Protein AF-A0A8J3RJQ3-F1 (afdb_monomer)

Mean predicted aligned error: 7.05 Å

Solvent-accessible surface area (backbone atoms only — not comparable to full-atom values): 5066 Å² total; per-residue (Å²): 135,82,85,76,74,79,87,69,83,41,38,32,62,66,53,45,35,78,68,41,80,80,75,51,54,57,68,56,50,53,50,49,37,62,76,71,65,60,63,74,76,51,64,49,79,55,91,92,60,87,75,82,55,50,55,14,27,47,51,67,61,53,52,55,53,46,52,52,52,52,50,52,52,54,53,53,60,55,59,79,75,112

Sequence (82 aa):
MIPIAPDHDGWTVYDAEDLLHPAMTQTEIRAMIVLFGINPIGTRREPGRAGRAPVTYNTTALQVAHAAVIRTRVDLQRIDVA

Organism: NCBI:txid28887

Radius of gyration: 15.05 Å; Cα contacts (8 Å, |Δi|>4): 76; chains: 1; bounding box: 41×24×47 Å

pLDDT: mean 85.47, std 16.01, range [40.22, 97.88]

Structure (mmCIF, N/CA/C/O backbone):
data_AF-A0A8J3RJQ3-F1
#
_entry.id   AF-A0A8J3RJQ3-F1
#
loop_
_atom_site.group_PDB
_atom_site.id
_atom_site.type_symbol
_atom_site.label_atom_id
_atom_site.label_alt_id
_atom_site.label_comp_id
_atom_site.label_asym_id
_atom_site.label_entity_id
_atom_site.label_seq_id
_atom_site.pdbx_PDB_ins_code
_atom_site.Cartn_x
_atom_site.Cartn_y
_atom_site.Cartn_z
_atom_site.occupancy
_atom_site.B_iso_or_equiv
_atom_site.auth_seq_id
_atom_site.auth_comp_id
_atom_site.auth_asym_id
_atom_site.auth_atom_id
_atom_site.pdbx_PDB_model_num
ATOM 1 N N . MET A 1 1 ? -8.064 14.707 -24.309 1.00 40.22 1 MET A N 1
ATOM 2 C CA . MET A 1 1 ? -7.602 13.307 -24.234 1.00 40.22 1 MET A CA 1
ATOM 3 C C . MET A 1 1 ? -6.276 13.325 -23.493 1.00 40.22 1 MET A C 1
ATOM 5 O O . MET A 1 1 ? -5.287 13.763 -24.060 1.00 40.22 1 MET A O 1
ATOM 9 N N . ILE A 1 2 ? -6.290 13.024 -22.195 1.00 43.22 2 ILE A N 1
ATOM 10 C CA . ILE A 1 2 ? -5.064 12.937 -21.387 1.00 43.22 2 ILE A CA 1
ATOM 11 C C . ILE A 1 2 ? -4.404 11.603 -21.761 1.00 43.22 2 ILE A C 1
ATOM 13 O O . ILE A 1 2 ? -5.123 10.603 -21.800 1.00 43.22 2 ILE A O 1
ATOM 17 N N . PRO A 1 3 ? -3.103 11.552 -22.090 1.00 40.88 3 PRO A N 1
ATOM 18 C CA . PRO A 1 3 ? -2.447 10.287 -22.377 1.00 40.88 3 PRO A CA 1
ATOM 19 C C . PRO A 1 3 ? -2.410 9.463 -21.087 1.00 40.88 3 PRO A C 1
ATOM 21 O O . PRO A 1 3 ? -1.727 9.817 -20.130 1.00 40.88 3 PRO A O 1
ATOM 24 N N . ILE A 1 4 ? -3.184 8.381 -21.058 1.00 47.00 4 ILE A N 1
ATOM 25 C CA . ILE A 1 4 ? -3.053 7.330 -20.053 1.00 47.00 4 ILE A CA 1
ATOM 26 C C . ILE A 1 4 ? -1.757 6.613 -20.433 1.00 47.00 4 ILE A C 1
ATOM 28 O O . ILE A 1 4 ? -1.677 6.013 -21.506 1.00 47.00 4 ILE A O 1
ATOM 32 N N . ALA A 1 5 ? -0.703 6.804 -19.640 1.00 49.28 5 ALA A N 1
ATOM 33 C CA . ALA A 1 5 ? 0.571 6.131 -19.854 1.00 49.28 5 ALA A CA 1
ATOM 34 C C . ALA A 1 5 ? 0.344 4.606 -19.938 1.00 49.28 5 ALA A C 1
ATOM 36 O O . ALA A 1 5 ? -0.532 4.100 -19.235 1.00 49.28 5 ALA A O 1
ATOM 37 N N . PRO A 1 6 ? 1.086 3.888 -20.800 1.00 44.41 6 PRO A N 1
ATOM 38 C CA . PRO A 1 6 ? 0.919 2.449 -20.969 1.00 44.41 6 PRO A CA 1
ATOM 39 C C . PRO A 1 6 ? 1.132 1.740 -19.628 1.00 44.41 6 PRO A C 1
ATOM 41 O O . PRO A 1 6 ? 2.063 2.083 -18.900 1.00 44.41 6 PRO A O 1
ATOM 44 N N . ASP A 1 7 ? 0.252 0.786 -19.328 1.00 50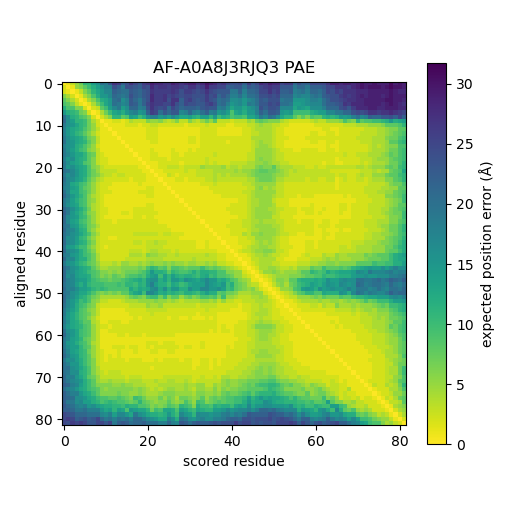.06 7 ASP A N 1
ATOM 45 C CA . ASP A 1 7 ? 0.219 -0.080 -18.147 1.00 50.06 7 ASP A CA 1
ATOM 46 C C . ASP A 1 7 ? 1.598 -0.309 -17.494 1.00 50.06 7 ASP A C 1
ATOM 48 O O . ASP A 1 7 ? 2.427 -1.116 -17.919 1.00 50.06 7 ASP A O 1
ATOM 52 N N . HIS A 1 8 ? 1.859 0.434 -16.419 1.00 54.50 8 HIS A N 1
ATOM 53 C CA . HIS A 1 8 ? 2.897 0.121 -15.445 1.00 54.50 8 HIS A CA 1
ATOM 54 C C . HIS A 1 8 ? 2.190 -0.536 -14.260 1.00 54.50 8 HIS A C 1
ATOM 56 O O . HIS A 1 8 ? 1.851 0.141 -13.294 1.00 54.50 8 HIS A O 1
ATOM 62 N N . ASP A 1 9 ? 1.931 -1.840 -14.389 1.00 70.56 9 ASP A N 1
ATOM 63 C CA . ASP A 1 9 ? 0.898 -2.652 -13.710 1.00 70.56 9 ASP A CA 1
ATOM 64 C C . ASP A 1 9 ? 0.845 -2.674 -12.164 1.00 70.56 9 ASP A C 1
ATOM 66 O O . ASP A 1 9 ? 0.081 -3.442 -11.576 1.00 70.56 9 ASP A O 1
ATOM 70 N N . GLY A 1 10 ? 1.605 -1.839 -11.455 1.00 88.81 10 GLY A N 1
ATOM 71 C CA . GLY A 1 10 ? 1.544 -1.769 -10.002 1.00 88.8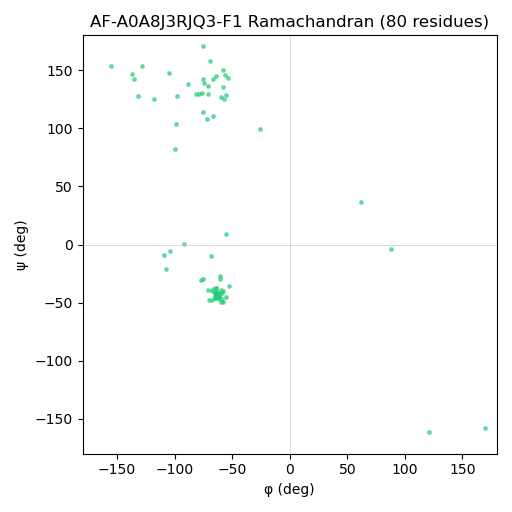1 10 GLY A CA 1
ATOM 72 C C . GLY A 1 10 ? 1.981 -0.448 -9.399 1.00 88.81 10 GLY A C 1
ATOM 73 O O . GLY A 1 10 ? 2.824 0.269 -9.937 1.00 88.81 10 GLY A O 1
ATOM 74 N N . TRP A 1 11 ? 1.443 -0.176 -8.215 1.00 94.12 11 TRP A N 1
ATOM 75 C CA . TRP A 1 11 ? 1.868 0.930 -7.367 1.00 94.12 11 TRP A CA 1
ATOM 76 C C . TRP A 1 11 ? 3.001 0.498 -6.450 1.00 94.12 11 TRP A C 1
ATOM 78 O O . TRP A 1 11 ? 2.987 -0.585 -5.862 1.00 94.12 11 TRP A O 1
ATOM 88 N N . THR A 1 12 ? 3.989 1.366 -6.312 1.00 94.81 12 THR A N 1
ATOM 89 C CA . THR A 1 12 ? 4.944 1.318 -5.212 1.00 94.81 12 THR A CA 1
ATOM 90 C C . THR A 1 12 ? 4.288 1.839 -3.930 1.00 94.81 12 THR A C 1
ATOM 92 O O . THR A 1 12 ? 3.200 2.412 -3.952 1.00 94.81 12 THR A O 1
ATOM 95 N N . VAL A 1 13 ? 4.965 1.680 -2.790 1.00 95.25 13 VAL A N 1
ATOM 96 C CA . VAL A 1 13 ? 4.509 2.293 -1.526 1.00 95.25 13 VAL A CA 1
ATOM 97 C C . VAL A 1 13 ? 4.449 3.826 -1.626 1.00 95.25 13 VAL A C 1
ATOM 99 O O . VAL A 1 13 ? 3.604 4.423 -0.972 1.00 95.25 13 VAL A O 1
ATOM 102 N N . TYR A 1 14 ? 5.303 4.448 -2.448 1.00 93.31 14 TYR A N 1
ATOM 103 C CA . TYR A 1 14 ? 5.304 5.900 -2.663 1.00 93.31 14 TYR A CA 1
ATOM 104 C C . TYR A 1 14 ? 4.064 6.341 -3.440 1.00 93.31 14 TYR A C 1
ATOM 106 O O . TYR A 1 14 ? 3.342 7.217 -2.985 1.00 93.31 14 TYR A O 1
ATOM 114 N N . ASP A 1 15 ? 3.753 5.652 -4.544 1.00 94.25 15 ASP A N 1
ATOM 115 C CA . ASP A 1 15 ? 2.527 5.938 -5.301 1.00 94.25 15 ASP A CA 1
ATOM 116 C C . ASP A 1 15 ? 1.287 5.757 -4.419 1.00 94.25 15 ASP A C 1
ATOM 118 O O . ASP A 1 15 ? 0.361 6.554 -4.468 1.00 94.25 15 ASP A O 1
ATOM 122 N N . ALA A 1 16 ? 1.263 4.703 -3.599 1.00 94.81 16 ALA A N 1
ATOM 123 C CA . ALA A 1 16 ? 0.147 4.441 -2.701 1.00 94.81 16 ALA A CA 1
ATOM 124 C C . ALA A 1 16 ? -0.016 5.538 -1.634 1.00 94.81 16 ALA A C 1
ATOM 126 O O . ALA A 1 16 ? -1.145 5.881 -1.305 1.00 94.81 16 ALA A O 1
ATOM 127 N N . GLU A 1 17 ? 1.076 6.095 -1.106 1.00 96.31 17 GLU A N 1
ATOM 128 C CA . GLU A 1 17 ? 1.026 7.227 -0.170 1.00 96.31 17 GLU A CA 1
ATOM 129 C C . GLU A 1 17 ? 0.436 8.478 -0.829 1.00 96.31 17 GLU A C 1
ATOM 131 O O . GLU A 1 17 ? -0.418 9.133 -0.234 1.00 96.31 17 GLU A O 1
ATOM 136 N N . ASP A 1 18 ? 0.834 8.761 -2.070 1.00 94.50 18 ASP A N 1
ATOM 137 C CA . ASP A 1 18 ? 0.379 9.944 -2.803 1.00 94.50 18 ASP A CA 1
ATOM 138 C C . ASP A 1 18 ? -1.064 9.814 -3.327 1.00 94.50 18 ASP A C 1
ATOM 140 O O . ASP A 1 18 ? -1.757 10.819 -3.487 1.00 94.50 18 ASP A O 1
ATOM 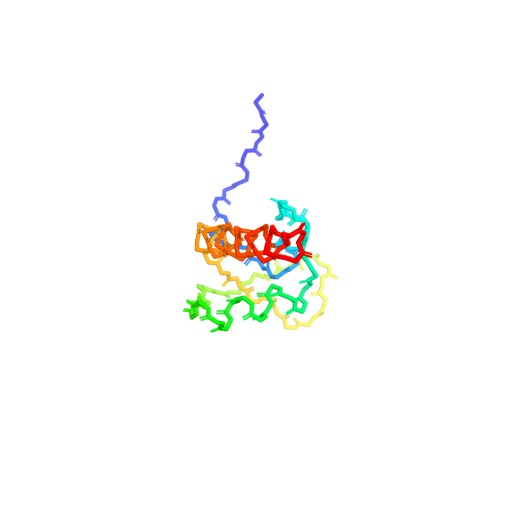144 N N . LEU A 1 19 ? -1.521 8.590 -3.624 1.00 94.69 19 LEU A N 1
ATOM 145 C CA . LEU A 1 19 ? -2.777 8.343 -4.346 1.00 94.69 19 LEU A CA 1
ATOM 146 C C . LEU A 1 19 ? -3.915 7.782 -3.479 1.00 94.69 19 LEU A C 1
ATOM 148 O O . LEU A 1 19 ? -5.078 7.869 -3.885 1.00 94.69 19 LEU A O 1
ATOM 152 N N . LEU A 1 20 ? -3.632 7.170 -2.324 1.00 93.81 20 LEU A N 1
ATOM 153 C CA . LEU A 1 20 ? -4.682 6.620 -1.461 1.00 93.81 20 LEU A CA 1
ATOM 154 C C . LEU A 1 20 ? -5.361 7.719 -0.636 1.00 93.81 20 LEU A C 1
ATOM 156 O O . LEU A 1 20 ? -4.723 8.482 0.089 1.00 93.81 20 LEU A O 1
ATOM 160 N N . HIS A 1 21 ? -6.695 7.739 -0.682 1.00 91.62 21 HIS A N 1
ATOM 161 C CA . HIS A 1 21 ? -7.522 8.667 0.086 1.00 91.62 21 HIS A CA 1
ATOM 162 C C . HIS A 1 21 ? -8.670 7.943 0.803 1.00 91.62 21 HIS A C 1
ATOM 164 O O . HIS A 1 21 ? -9.427 7.233 0.137 1.00 91.62 21 HIS A O 1
ATOM 170 N N . PRO A 1 22 ? -8.861 8.128 2.130 1.00 93.50 22 PRO A N 1
ATOM 171 C CA . PRO A 1 22 ? -8.074 8.957 3.059 1.00 93.50 22 PRO A CA 1
ATOM 172 C C . PRO A 1 22 ? -6.584 8.596 3.151 1.00 93.50 22 PRO A C 1
ATOM 174 O O . PRO A 1 22 ? -6.216 7.441 2.952 1.00 93.50 22 PRO A O 1
ATOM 177 N N . ALA A 1 23 ? -5.747 9.594 3.444 1.00 93.25 23 ALA A N 1
ATOM 178 C CA . ALA A 1 23 ? -4.293 9.444 3.430 1.00 93.25 23 ALA A CA 1
ATOM 179 C C . ALA A 1 23 ? -3.792 8.438 4.483 1.00 93.25 23 ALA A C 1
ATOM 181 O O . ALA A 1 23 ? -4.329 8.353 5.592 1.00 93.25 23 ALA A O 1
ATOM 182 N N . MET A 1 24 ? -2.736 7.704 4.129 1.00 95.00 24 MET A N 1
ATOM 183 C CA . MET A 1 24 ? -1.980 6.807 5.004 1.00 95.00 24 MET A CA 1
ATOM 184 C C . MET A 1 24 ? -0.487 7.037 4.776 1.00 95.00 24 MET A C 1
ATOM 186 O O . MET A 1 24 ? -0.047 7.223 3.648 1.00 95.00 24 MET A O 1
ATOM 190 N N . THR A 1 25 ? 0.296 6.982 5.845 1.00 96.75 25 THR A N 1
ATOM 191 C CA . THR A 1 25 ? 1.760 7.037 5.780 1.00 96.75 25 THR A CA 1
ATOM 192 C C . THR A 1 25 ? 2.333 5.770 5.144 1.00 96.75 25 THR A C 1
ATOM 194 O O . THR A 1 25 ? 1.736 4.690 5.224 1.00 96.75 25 THR A O 1
ATOM 197 N N . GLN A 1 26 ? 3.556 5.836 4.610 1.00 96.56 26 GLN A N 1
ATOM 198 C CA . GLN A 1 26 ? 4.250 4.636 4.107 1.00 96.56 26 GLN A CA 1
ATOM 199 C C . GLN A 1 26 ? 4.331 3.498 5.133 1.00 96.56 26 GLN A C 1
ATOM 201 O O . GLN A 1 26 ? 4.273 2.327 4.759 1.00 96.56 26 GLN A O 1
ATOM 206 N N . THR A 1 27 ? 4.491 3.817 6.420 1.00 97.56 27 THR A N 1
ATOM 207 C CA . THR A 1 27 ? 4.547 2.815 7.494 1.00 97.56 27 THR A CA 1
ATOM 208 C C . THR A 1 27 ? 3.220 2.078 7.619 1.00 97.56 27 THR A C 1
ATOM 210 O O . THR A 1 27 ? 3.202 0.849 7.674 1.00 97.56 27 THR A O 1
ATOM 213 N N . GLU A 1 28 ? 2.106 2.807 7.604 1.00 96.94 28 GLU A N 1
ATOM 214 C CA . GLU A 1 28 ? 0.770 2.214 7.654 1.00 96.94 28 GLU A CA 1
ATOM 215 C C . GLU A 1 28 ? 0.465 1.405 6.391 1.00 96.94 28 GLU A C 1
ATOM 217 O O . GLU A 1 28 ? -0.101 0.317 6.481 1.00 96.94 28 GLU A O 1
ATOM 222 N N . ILE A 1 29 ? 0.895 1.883 5.221 1.00 97.69 29 ILE A N 1
ATOM 223 C CA . ILE A 1 29 ? 0.751 1.155 3.954 1.00 97.69 29 ILE A CA 1
ATOM 224 C C . ILE A 1 29 ? 1.544 -0.156 3.994 1.00 97.69 29 ILE A C 1
ATOM 226 O O . ILE A 1 29 ? 1.025 -1.204 3.616 1.00 97.69 29 ILE A O 1
ATOM 230 N N . ARG A 1 30 ? 2.783 -0.142 4.500 1.00 97.88 30 ARG A N 1
ATOM 231 C CA . ARG A 1 30 ? 3.587 -1.365 4.674 1.00 97.88 30 ARG A CA 1
ATOM 232 C C . ARG A 1 30 ? 2.930 -2.337 5.649 1.00 97.88 30 ARG A C 1
ATOM 234 O O . ARG A 1 30 ? 2.898 -3.531 5.367 1.00 97.88 30 ARG A O 1
ATOM 241 N N . ALA A 1 31 ? 2.390 -1.840 6.760 1.00 97.38 31 ALA A N 1
ATOM 242 C CA . ALA A 1 31 ? 1.661 -2.671 7.711 1.00 97.38 31 ALA A CA 1
ATOM 243 C C . ALA A 1 31 ? 0.418 -3.300 7.063 1.00 97.38 31 ALA A C 1
ATOM 245 O O . ALA A 1 31 ? 0.208 -4.502 7.188 1.00 97.38 31 ALA A O 1
ATOM 246 N N . MET A 1 32 ? -0.356 -2.522 6.304 1.00 97.19 32 MET A N 1
ATOM 247 C CA . MET A 1 32 ? -1.514 -3.008 5.551 1.00 97.19 32 MET A CA 1
ATOM 248 C C . MET A 1 32 ? -1.128 -4.103 4.549 1.00 97.19 32 MET A C 1
ATOM 250 O O . MET A 1 32 ? -1.767 -5.150 4.524 1.00 97.19 32 MET A O 1
ATOM 254 N N . ILE A 1 33 ? -0.061 -3.905 3.769 1.00 97.81 33 ILE A N 1
ATOM 255 C CA . ILE A 1 33 ? 0.450 -4.911 2.823 1.00 97.81 33 ILE A CA 1
ATOM 256 C C . ILE A 1 33 ? 0.742 -6.237 3.536 1.00 97.81 33 ILE A C 1
ATOM 258 O O . ILE A 1 33 ? 0.344 -7.293 3.046 1.00 97.81 33 ILE A O 1
ATOM 262 N N . VAL A 1 34 ? 1.393 -6.183 4.702 1.00 97.62 34 VAL A N 1
ATOM 263 C CA . VAL A 1 34 ? 1.712 -7.374 5.503 1.00 97.62 34 VAL A CA 1
ATOM 264 C C . VAL A 1 34 ? 0.448 -8.027 6.063 1.00 97.62 34 VAL A C 1
ATOM 266 O O . VAL A 1 34 ? 0.277 -9.234 5.921 1.00 97.62 34 VAL A O 1
ATOM 269 N N . LEU A 1 35 ? -0.453 -7.246 6.666 1.00 96.81 35 LEU A N 1
ATOM 270 C CA . LEU A 1 35 ? -1.671 -7.752 7.308 1.00 96.81 35 LEU A CA 1
ATOM 271 C C . LEU A 1 35 ? -2.633 -8.417 6.319 1.00 96.81 35 LEU A C 1
ATOM 273 O O . LEU A 1 35 ? -3.258 -9.419 6.653 1.00 96.81 35 LEU A O 1
ATOM 277 N N . PHE A 1 36 ? -2.740 -7.875 5.106 1.00 96.38 36 PHE A N 1
ATOM 278 C CA . PHE A 1 36 ? -3.613 -8.401 4.054 1.00 96.38 36 PHE A CA 1
ATOM 279 C C . PHE A 1 36 ? -2.907 -9.401 3.127 1.00 96.38 36 PHE A C 1
ATOM 281 O O . PHE A 1 36 ? -3.529 -9.906 2.195 1.00 96.38 36 PHE A O 1
ATOM 288 N N . GLY A 1 37 ? -1.622 -9.696 3.361 1.00 97.19 37 GLY A N 1
ATOM 289 C CA . GLY A 1 37 ? -0.863 -10.663 2.566 1.00 97.19 37 GLY A CA 1
ATOM 290 C C . GLY A 1 37 ? -0.740 -10.280 1.088 1.00 97.19 37 GLY A C 1
ATOM 291 O O . GLY A 1 37 ? -0.805 -11.147 0.216 1.00 97.19 37 GLY A O 1
ATOM 292 N N . ILE A 1 38 ? -0.600 -8.985 0.786 1.00 96.06 38 ILE A N 1
ATOM 293 C CA . ILE A 1 38 ? -0.526 -8.503 -0.598 1.00 96.06 38 ILE A CA 1
ATOM 294 C C . ILE A 1 38 ? 0.854 -8.831 -1.167 1.00 96.06 38 ILE A C 1
ATOM 296 O O . ILE A 1 38 ? 1.874 -8.287 -0.738 1.00 96.06 38 ILE A O 1
ATOM 300 N N . ASN A 1 39 ? 0.880 -9.708 -2.168 1.00 96.19 39 ASN A N 1
ATOM 301 C CA . ASN A 1 39 ? 2.124 -10.131 -2.793 1.00 96.19 39 ASN A CA 1
ATOM 302 C C . ASN A 1 39 ? 2.697 -9.048 -3.721 1.00 96.19 39 ASN A C 1
ATOM 304 O O . ASN A 1 39 ? 1.945 -8.376 -4.438 1.00 96.19 39 ASN A O 1
ATOM 308 N N . PRO A 1 40 ? 4.030 -8.891 -3.748 1.00 95.31 40 PRO A N 1
ATOM 309 C CA . PRO A 1 40 ? 4.684 -8.037 -4.724 1.00 95.31 40 PRO A CA 1
ATOM 310 C C . PRO A 1 40 ? 4.525 -8.621 -6.131 1.00 95.31 40 PRO A C 1
ATOM 312 O O . PRO A 1 40 ? 4.612 -9.833 -6.319 1.00 95.31 40 PRO A O 1
ATOM 315 N N . ILE A 1 41 ? 4.332 -7.754 -7.124 1.00 94.56 41 ILE A N 1
ATOM 316 C CA . ILE A 1 41 ? 4.172 -8.150 -8.535 1.00 94.56 41 ILE A CA 1
ATOM 317 C C . ILE A 1 41 ? 5.374 -7.764 -9.400 1.00 94.56 41 ILE A C 1
ATOM 319 O O . ILE A 1 41 ? 5.476 -8.188 -10.547 1.00 94.56 41 ILE A O 1
ATOM 323 N N . GLY A 1 42 ? 6.310 -6.985 -8.856 1.00 91.75 42 GLY A N 1
ATOM 324 C CA . GLY A 1 42 ? 7.524 -6.612 -9.564 1.00 91.75 42 GLY A CA 1
ATOM 325 C C . GLY A 1 42 ? 8.324 -5.524 -8.864 1.00 91.75 42 GLY A C 1
ATOM 326 O O . GLY A 1 42 ? 8.220 -5.304 -7.656 1.00 91.75 42 GLY A O 1
ATOM 327 N N . THR A 1 43 ? 9.151 -4.840 -9.648 1.00 92.12 43 THR A N 1
ATOM 328 C CA . THR A 1 43 ? 9.853 -3.628 -9.223 1.00 92.12 43 THR A CA 1
ATOM 329 C C . THR A 1 43 ? 9.800 -2.603 -10.342 1.00 92.12 43 THR A C 1
ATOM 331 O O . THR A 1 43 ? 9.839 -2.972 -11.515 1.00 92.12 43 THR A O 1
ATOM 334 N N . ARG A 1 44 ? 9.744 -1.319 -9.990 1.00 86.88 44 ARG A N 1
ATOM 335 C CA . ARG A 1 44 ? 9.752 -0.217 -10.955 1.00 86.88 44 ARG A CA 1
ATOM 336 C C . ARG A 1 44 ? 10.977 0.649 -10.721 1.00 86.88 44 ARG A C 1
ATOM 338 O O . ARG A 1 44 ? 11.204 1.113 -9.609 1.00 86.88 44 ARG A O 1
ATOM 345 N N . ARG A 1 45 ? 11.787 0.857 -11.761 1.00 81.00 45 ARG A N 1
ATOM 346 C CA . ARG A 1 45 ? 12.866 1.853 -11.721 1.00 81.00 45 ARG A CA 1
ATOM 347 C C . ARG A 1 45 ? 12.282 3.226 -12.011 1.00 81.00 45 ARG A C 1
ATOM 349 O O . ARG A 1 45 ? 11.595 3.400 -13.010 1.00 81.00 45 ARG A O 1
ATOM 356 N N . GLU A 1 46 ? 12.593 4.187 -11.156 1.00 73.19 46 GLU A N 1
ATOM 357 C CA . GLU A 1 46 ? 12.213 5.584 -11.347 1.00 73.19 46 GLU A CA 1
ATOM 358 C C . GLU A 1 46 ? 13.395 6.352 -11.954 1.00 73.19 46 GLU A C 1
ATOM 360 O O . GLU A 1 46 ? 14.512 6.260 -11.425 1.00 73.19 46 GLU A O 1
ATOM 365 N N . PRO A 1 47 ? 13.194 7.090 -13.062 1.00 73.00 47 PRO A N 1
ATOM 366 C CA . PRO A 1 47 ? 14.227 7.958 -13.613 1.00 73.00 47 PRO A CA 1
ATOM 367 C C . PRO A 1 47 ? 14.710 8.951 -12.549 1.00 73.00 47 PRO A C 1
ATOM 369 O O . PRO A 1 47 ? 13.907 9.623 -11.911 1.00 73.00 47 PRO A O 1
ATOM 372 N N . GLY A 1 48 ? 16.025 9.035 -12.342 1.00 72.00 48 GLY A N 1
ATOM 373 C CA . GLY A 1 48 ? 16.627 9.954 -11.367 1.00 72.00 48 GLY A CA 1
ATOM 374 C C . GLY A 1 48 ? 16.753 9.414 -9.939 1.00 72.00 48 GLY A C 1
ATOM 375 O O . GLY A 1 48 ? 17.378 10.070 -9.107 1.00 72.00 48 GLY A O 1
ATOM 376 N N . ARG A 1 49 ? 16.252 8.206 -9.642 1.00 69.50 49 ARG A N 1
ATOM 377 C CA . ARG A 1 49 ? 16.446 7.567 -8.333 1.00 69.50 49 ARG A CA 1
ATOM 378 C C . ARG A 1 49 ? 17.588 6.553 -8.380 1.00 69.50 49 ARG A C 1
ATOM 380 O O . ARG A 1 49 ? 17.439 5.449 -8.899 1.00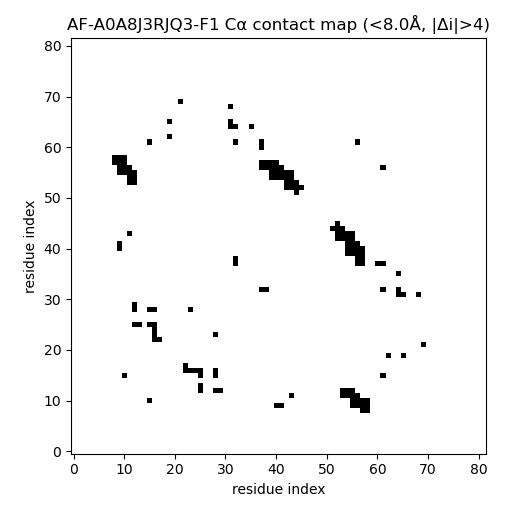 69.50 49 ARG A O 1
ATOM 387 N N . ALA A 1 50 ? 18.741 6.926 -7.826 1.00 71.50 50 ALA A N 1
ATOM 388 C CA . ALA A 1 50 ? 19.851 5.996 -7.630 1.00 71.50 50 ALA A CA 1
ATOM 389 C C . ALA A 1 50 ? 19.512 4.985 -6.517 1.00 71.50 50 ALA A C 1
ATOM 391 O O . ALA A 1 50 ? 18.991 5.361 -5.469 1.00 71.50 50 ALA A O 1
ATOM 392 N N . GLY A 1 51 ? 19.819 3.702 -6.735 1.00 80.38 51 GLY A N 1
ATOM 393 C CA . GLY A 1 51 ? 19.627 2.639 -5.743 1.00 80.38 51 GLY A CA 1
ATOM 394 C C . GLY A 1 51 ? 18.700 1.510 -6.199 1.00 80.38 51 GLY A C 1
ATOM 395 O O . GLY A 1 51 ? 18.481 1.290 -7.392 1.00 80.38 51 GLY A O 1
ATOM 396 N N . ARG A 1 52 ? 18.195 0.737 -5.229 1.00 83.56 52 ARG A N 1
ATOM 397 C CA . ARG A 1 52 ? 17.327 -0.420 -5.490 1.00 83.56 52 ARG A CA 1
ATOM 398 C C . ARG A 1 52 ? 15.951 0.045 -5.967 1.00 83.56 52 ARG A C 1
ATOM 400 O O . ARG A 1 52 ? 15.315 0.859 -5.306 1.00 83.56 52 ARG A O 1
ATOM 407 N N . ALA A 1 53 ? 15.488 -0.529 -7.077 1.00 86.69 53 ALA A N 1
ATOM 408 C CA . ALA A 1 53 ? 14.153 -0.284 -7.615 1.00 86.69 53 ALA A CA 1
ATOM 409 C C . ALA A 1 53 ? 13.073 -0.623 -6.565 1.00 86.69 53 ALA A C 1
ATOM 411 O O . 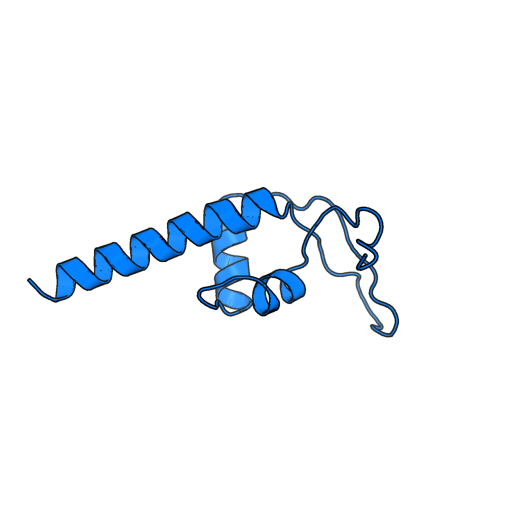ALA A 1 53 ? 13.087 -1.746 -6.041 1.00 86.69 53 ALA A O 1
ATOM 412 N N . PRO A 1 54 ? 12.161 0.312 -6.239 1.00 90.44 54 PRO A N 1
ATOM 413 C CA . PRO A 1 54 ? 11.031 0.035 -5.364 1.00 90.44 54 PRO A CA 1
ATOM 414 C C . PRO A 1 54 ? 10.169 -1.124 -5.867 1.00 90.44 54 PRO A C 1
ATOM 416 O O . PRO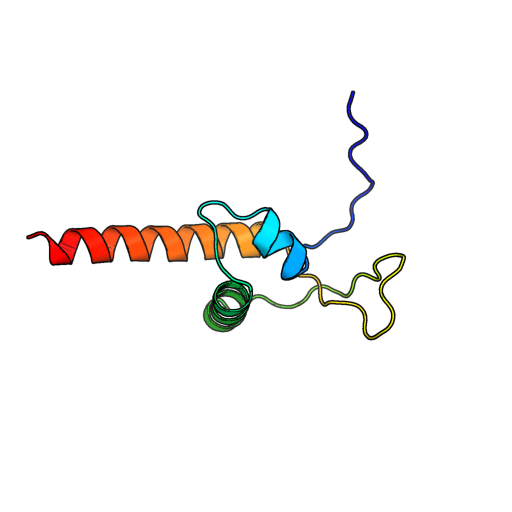 A 1 54 ? 9.997 -1.325 -7.070 1.00 90.44 54 PRO A O 1
ATOM 419 N N . VAL A 1 55 ? 9.619 -1.878 -4.920 1.00 93.88 55 VAL A N 1
ATOM 420 C CA . VAL A 1 55 ? 8.691 -2.982 -5.181 1.00 93.88 55 VAL A CA 1
ATOM 421 C C . VAL A 1 55 ? 7.328 -2.430 -5.576 1.00 93.88 55 VAL A C 1
ATOM 423 O O . VAL A 1 55 ? 6.863 -1.465 -4.968 1.00 93.88 55 VAL A O 1
ATOM 426 N N . THR A 1 56 ? 6.700 -3.058 -6.565 1.00 95.38 56 THR A N 1
ATOM 427 C CA . THR A 1 56 ? 5.339 -2.753 -7.007 1.00 95.38 56 THR A CA 1
ATOM 428 C C . THR A 1 56 ? 4.350 -3.808 -6.524 1.00 95.38 56 THR A C 1
ATOM 430 O O . THR A 1 56 ? 4.675 -4.993 -6.413 1.00 95.38 56 THR A O 1
ATOM 433 N N . TYR A 1 57 ? 3.127 -3.364 -6.260 1.00 95.44 57 TYR A N 1
ATOM 434 C CA . TYR A 1 57 ? 2.003 -4.168 -5.799 1.00 95.44 57 TYR A CA 1
ATOM 435 C C . TYR A 1 57 ? 0.791 -3.910 -6.690 1.00 95.44 57 TYR A C 1
ATOM 437 O O . TYR A 1 57 ? 0.654 -2.832 -7.271 1.00 95.44 57 TYR A O 1
ATOM 445 N N . ASN A 1 58 ? -0.100 -4.897 -6.780 1.00 94.81 58 ASN A N 1
ATOM 446 C CA . ASN A 1 58 ? -1.342 -4.750 -7.526 1.00 94.81 58 ASN A CA 1
ATOM 447 C C . ASN A 1 58 ? -2.187 -3.602 -6.942 1.00 94.81 58 ASN A C 1
ATOM 449 O O . ASN A 1 58 ? -2.464 -3.561 -5.741 1.00 94.81 58 ASN A O 1
ATOM 453 N N . THR A 1 59 ? -2.593 -2.676 -7.806 1.00 94.50 59 THR A N 1
ATOM 454 C CA . THR A 1 59 ? -3.308 -1.449 -7.431 1.00 94.50 59 THR A CA 1
ATOM 455 C C . THR A 1 59 ? -4.676 -1.741 -6.821 1.00 94.50 59 THR A C 1
ATOM 457 O O . THR A 1 59 ? -5.005 -1.208 -5.763 1.00 94.50 59 THR A O 1
ATOM 460 N N . THR A 1 60 ? -5.447 -2.644 -7.427 1.00 94.38 60 THR A N 1
ATOM 461 C CA . THR A 1 60 ? -6.762 -3.060 -6.924 1.00 94.38 60 THR A CA 1
ATOM 462 C C . THR A 1 60 ? -6.655 -3.707 -5.546 1.00 94.38 60 THR A C 1
ATOM 464 O O . THR A 1 60 ? -7.438 -3.382 -4.656 1.00 94.38 60 THR A O 1
ATOM 467 N N . ALA A 1 61 ? -5.662 -4.574 -5.328 1.00 95.50 61 ALA A N 1
ATOM 468 C CA . ALA A 1 61 ? -5.440 -5.204 -4.028 1.00 95.50 61 ALA A CA 1
ATOM 469 C C . ALA A 1 61 ? -5.131 -4.167 -2.934 1.00 95.50 61 ALA A C 1
ATOM 471 O O . ALA A 1 61 ? -5.696 -4.241 -1.842 1.00 95.50 61 ALA A O 1
ATOM 472 N N . LEU A 1 62 ? -4.289 -3.170 -3.238 1.00 96.38 62 LEU A N 1
ATOM 473 C CA . LEU A 1 62 ? -3.998 -2.065 -2.320 1.00 96.38 62 LEU A CA 1
ATOM 474 C C . LEU A 1 62 ? -5.247 -1.240 -1.991 1.00 96.38 62 LEU A C 1
ATOM 476 O O . LEU A 1 62 ? -5.481 -0.939 -0.825 1.00 96.38 62 LEU A O 1
ATOM 480 N N . GLN A 1 63 ? -6.062 -0.903 -2.993 1.00 96.19 63 GLN A N 1
ATOM 481 C CA . GLN A 1 63 ? -7.291 -0.125 -2.803 1.00 96.19 63 GLN A CA 1
ATOM 482 C C . GLN A 1 63 ? -8.334 -0.875 -1.965 1.00 96.19 63 GLN A C 1
ATOM 484 O O . GLN A 1 63 ? -8.957 -0.288 -1.082 1.00 96.19 63 GLN A O 1
ATOM 489 N N . VAL A 1 64 ? -8.511 -2.177 -2.202 1.00 96.62 64 VAL A N 1
ATOM 490 C CA . VAL A 1 64 ? -9.447 -3.007 -1.428 1.00 96.62 64 VAL A CA 1
ATOM 491 C C . VAL A 1 64 ? -9.003 -3.116 0.032 1.00 96.62 64 VAL A C 1
ATOM 493 O O . VAL A 1 64 ? -9.820 -2.929 0.936 1.00 96.62 64 VAL A O 1
ATOM 496 N N . ALA A 1 65 ? -7.715 -3.371 0.278 1.00 96.75 65 ALA A N 1
ATOM 497 C CA . ALA A 1 65 ? -7.176 -3.419 1.635 1.00 96.75 65 ALA A CA 1
ATOM 498 C C . ALA A 1 65 ? -7.299 -2.062 2.344 1.00 96.75 65 ALA A C 1
ATOM 500 O O . ALA A 1 65 ? -7.703 -1.999 3.505 1.00 96.75 65 ALA A O 1
ATOM 501 N N . HIS A 1 66 ? -7.030 -0.970 1.626 1.00 97.38 66 HIS A N 1
ATOM 502 C CA . HIS A 1 66 ? -7.179 0.389 2.138 1.00 97.38 66 HIS A CA 1
ATOM 503 C C . HIS A 1 66 ? -8.620 0.675 2.565 1.00 97.38 66 HIS A C 1
ATOM 505 O O . HIS A 1 66 ? -8.856 1.072 3.707 1.00 97.38 66 HIS A O 1
ATOM 511 N N . ALA A 1 67 ? -9.595 0.371 1.708 1.00 96.31 67 ALA A N 1
ATOM 512 C CA . ALA A 1 67 ? -11.007 0.539 2.030 1.00 96.31 67 ALA A CA 1
ATOM 513 C C . ALA A 1 67 ? -11.414 -0.252 3.287 1.00 96.31 67 ALA A C 1
ATOM 515 O O . ALA A 1 67 ? -12.157 0.262 4.128 1.00 96.31 67 ALA A O 1
ATOM 516 N N . ALA A 1 68 ? -10.895 -1.474 3.454 1.00 95.50 68 ALA A N 1
ATOM 517 C CA . ALA A 1 68 ? -11.135 -2.283 4.647 1.00 95.50 68 ALA A CA 1
ATOM 518 C C . ALA A 1 68 ? -10.537 -1.644 5.915 1.00 95.50 68 ALA A C 1
ATOM 520 O O . ALA A 1 68 ? -11.220 -1.564 6.936 1.00 95.50 68 ALA A O 1
ATOM 521 N N . VAL A 1 69 ? -9.304 -1.128 5.854 1.00 94.44 69 VAL A N 1
ATOM 522 C CA . VAL A 1 69 ? -8.663 -0.426 6.983 1.00 94.44 69 VAL A CA 1
ATOM 523 C C . VAL A 1 69 ? -9.454 0.819 7.383 1.00 94.44 69 VAL A C 1
ATOM 525 O O . VAL A 1 69 ? -9.718 1.030 8.568 1.00 94.44 69 VAL A O 1
ATOM 528 N N . ILE A 1 70 ? -9.858 1.641 6.413 1.00 93.81 70 ILE A N 1
ATOM 529 C CA . ILE A 1 70 ? -10.608 2.874 6.676 1.00 93.81 70 ILE A CA 1
ATOM 530 C C . ILE A 1 70 ? -11.977 2.568 7.275 1.00 93.81 70 ILE A C 1
ATOM 532 O O . ILE A 1 70 ? -12.380 3.228 8.233 1.00 93.81 70 ILE A O 1
ATOM 536 N N . ARG A 1 71 ? -12.668 1.539 6.774 1.00 91.56 71 ARG A N 1
ATOM 537 C CA . ARG A 1 71 ? -13.940 1.097 7.351 1.00 91.56 71 ARG A CA 1
ATOM 538 C C . ARG A 1 71 ? -13.789 0.726 8.825 1.00 91.56 71 ARG A C 1
ATOM 540 O O . ARG A 1 71 ? -14.523 1.258 9.652 1.00 91.56 71 ARG A O 1
ATOM 547 N N . THR A 1 72 ? -12.795 -0.094 9.161 1.00 90.06 72 THR A N 1
ATOM 548 C CA . THR A 1 72 ? -12.529 -0.484 10.553 1.00 90.06 72 THR A CA 1
ATOM 549 C C . THR A 1 72 ? -12.223 0.724 11.441 1.00 90.06 72 THR A C 1
ATOM 551 O O . THR A 1 72 ? -12.705 0.787 12.567 1.00 90.06 72 THR A O 1
ATOM 554 N N . ARG A 1 73 ? -11.473 1.722 10.948 1.00 87.62 73 ARG A N 1
ATOM 555 C CA . ARG A 1 73 ? -11.204 2.964 11.701 1.00 87.62 73 ARG A CA 1
ATOM 556 C C . ARG A 1 73 ? -12.485 3.731 12.025 1.00 87.62 73 ARG A C 1
ATOM 558 O O . ARG A 1 73 ? -12.652 4.165 13.160 1.00 87.62 73 ARG A O 1
ATOM 565 N N . VAL A 1 74 ? -13.378 3.881 11.046 1.00 86.50 74 VAL A N 1
ATOM 566 C CA . VAL A 1 74 ? -14.668 4.562 11.238 1.00 86.50 74 VAL A CA 1
ATOM 567 C C . V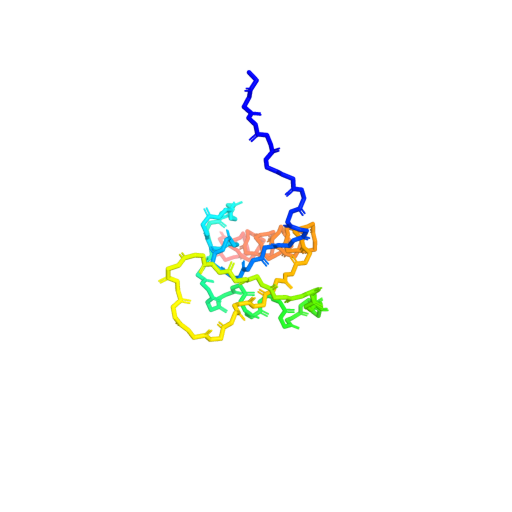AL A 1 74 ? -15.534 3.811 12.247 1.00 86.50 74 VAL A C 1
ATOM 569 O O . VAL A 1 74 ? -16.161 4.436 13.098 1.00 86.50 74 VAL A O 1
ATOM 572 N N . ASP A 1 75 ? -15.564 2.481 12.174 1.00 84.94 75 ASP A N 1
ATOM 573 C CA . ASP A 1 75 ? -16.375 1.670 13.082 1.00 84.94 75 ASP A CA 1
ATOM 574 C C . ASP A 1 75 ? -15.852 1.738 14.527 1.00 84.94 75 ASP A C 1
ATOM 576 O O . ASP A 1 75 ? -16.650 1.897 15.449 1.00 84.94 75 ASP A O 1
ATOM 580 N N . LEU A 1 76 ? -14.530 1.730 14.737 1.00 82.50 76 LEU A N 1
ATOM 581 C CA . LEU A 1 76 ? -13.938 1.924 16.068 1.00 82.50 76 LEU A CA 1
ATOM 582 C C . LEU A 1 76 ? -14.242 3.316 16.638 1.00 82.50 76 LEU A C 1
ATOM 584 O O . LEU A 1 76 ? -14.673 3.427 17.781 1.00 82.50 76 LEU A O 1
ATOM 588 N N . GLN A 1 77 ? -14.130 4.367 15.821 1.00 80.50 77 GLN A N 1
ATOM 589 C CA . GLN A 1 77 ? -14.473 5.730 16.244 1.00 80.50 77 GLN A CA 1
ATOM 590 C C . GLN A 1 77 ? -15.943 5.884 16.656 1.00 80.50 77 GLN A C 1
ATOM 592 O O . GLN A 1 77 ? -16.264 6.764 17.447 1.00 80.50 77 GLN A O 1
ATOM 597 N N . ARG A 1 78 ? -16.852 5.060 16.122 1.00 75.94 78 ARG A N 1
ATOM 598 C CA . ARG A 1 78 ? -18.269 5.072 16.517 1.00 75.94 78 ARG A CA 1
ATOM 599 C C . ARG A 1 78 ? -18.518 4.389 17.857 1.00 75.94 78 ARG A C 1
ATOM 601 O O . ARG A 1 78 ? -19.462 4.774 18.536 1.00 75.94 78 ARG A O 1
ATOM 608 N N . ILE A 1 79 ? -17.711 3.391 18.218 1.00 74.25 79 ILE A N 1
ATOM 609 C CA . ILE A 1 79 ? -17.829 2.684 19.500 1.00 74.25 79 ILE A CA 1
ATOM 610 C C . ILE A 1 79 ? -17.390 3.597 20.648 1.00 74.25 79 ILE A C 1
ATOM 612 O O . ILE A 1 79 ? -18.057 3.632 21.672 1.00 74.25 79 ILE A O 1
ATOM 616 N N . ASP A 1 80 ? -16.336 4.391 20.451 1.00 66.88 80 ASP A N 1
ATOM 617 C CA . ASP A 1 80 ? -15.794 5.284 21.488 1.00 66.88 80 ASP A CA 1
ATOM 618 C C . ASP A 1 8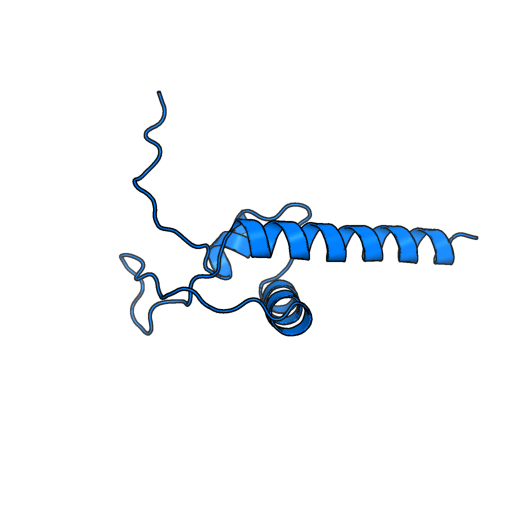0 ? -16.716 6.471 21.856 1.00 66.88 80 ASP A C 1
ATOM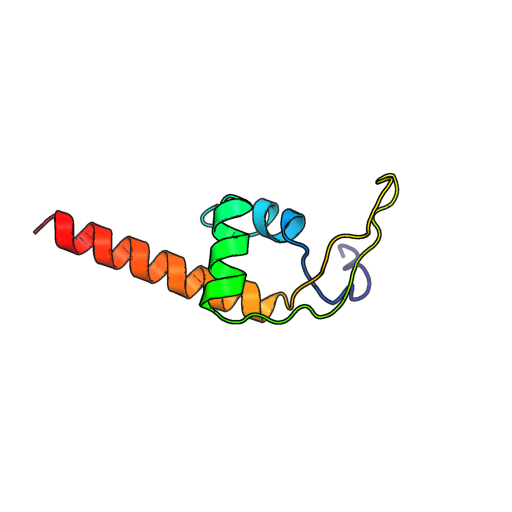 620 O O . ASP A 1 80 ? -16.445 7.191 22.815 1.00 66.88 80 ASP A O 1
ATOM 624 N N . VAL A 1 81 ? -17.789 6.712 21.093 1.00 60.12 81 VAL A N 1
ATOM 625 C CA . VAL A 1 81 ? -18.708 7.857 21.269 1.00 60.12 81 VAL A CA 1
ATOM 626 C C . VAL A 1 81 ? -20.039 7.452 21.934 1.00 60.12 81 VAL A C 1
ATOM 628 O O . VAL A 1 81 ? -20.851 8.325 22.242 1.00 60.12 81 VAL A O 1
ATOM 631 N N . ALA A 1 82 ? -20.272 6.155 22.165 1.00 54.22 82 ALA A N 1
ATOM 632 C CA . ALA A 1 82 ? -21.488 5.615 22.785 1.00 54.22 82 ALA A CA 1
ATOM 633 C C . ALA A 1 82 ? -21.289 5.302 24.276 1.00 54.22 82 ALA A C 1
ATOM 635 O O . ALA A 1 82 ? -22.246 5.551 25.046 1.00 54.22 82 ALA A O 1
#

Foldseek 3Di:
DPDPPPCPQFDFLVNCQVPDPVHDDSVVLVVLCVVLVFDFPAFDDDPPDPDDTTTTTGPVSSNVSSVVVVVVVVVVVVVVVD

Nearest PDB structures (foldseek):
  2p2r-assembly1_A  TM=3.566E-01  e=8.848E-01  Homo sapiens
  2n8l-assembly1_A  TM=3.373E-01  e=1.533E+00  Gallus gallus
  4b8t-assembly1_A  TM=4.055E-01  e=2.479E+00  Homo sapiens
  1x4n-assembly1_A  TM=3.602E-01  e=3.494E+00  Mus musculus
  6y2c-assembly2_B  TM=3.000E-01  e=4.926E+00  Homo sapiens

Secondary structure (DSSP, 8-state):
----------B-HHHHHHH-SS---HHHHHHHHHHTT--EEEE-PPTT--SSPPEEE-HHHHHHHHHHHHHHHHHHHHHTT-